Protein AF-A0A5M8PP14-F1 (afdb_monomer_lite)

Sequence (129 aa):
MTEVLPPGDLEASFDKFWDDDGDPYGRAPGDTNAYTTGVIGGRNVVLGFMPGMGKGSAASVAASIRSSFGGIKLALLIGVCAGVPNDSEGEHQVLLGDVVISKGVVQYDFGRQVGFKRKADVGGKSGQA

Secondary structure (DSSP, 8-state):
------HHHHHTT-SEESTBTB--SPPPTT---EEEEEEETTEEEEEEEPSSSSHHHHHHHHHHHHHH-TT-------------S--TTSS----TT-----S----TTTT--S---------------

Organism: NCBI:txid136370

InterPro domains:
  IPR000845 Nucleoside phosphorylase domain [PF01048] (24-118)
  IPR035994 Nucleoside phosphorylase superfamily [G3DSA:3.40.50.1580] (10-127)
  IPR035994 Nucleoside phosphorylase superfamily [SSF53167] (16-116)
  IPR053137 Nucleotide-binding leucine-rich repeat (NLR)-like [PTHR46082] (13-115)

pLDDT: mean 74.5, std 18.13, range [27.53, 92.94]

Foldseek 3Di:
DFPPDDPVPVVVQFPFWPPPVHDPQDFDPPPPWDWTWGDGPNDTDIHTDFPDDDDVSVVSRVVRCVRRPVPDPDDDDDDDDDDDQDDPVRPGGDDPPDDDDDPDDDDPCVDPPDDDDDPDDDDDDDDDD

Radius of gyration: 20.74 Å; chains: 1; bounding box: 41×63×44 Å

Structure (mmCIF, N/CA/C/O backbone):
data_AF-A0A5M8PP14-F1
#
_entry.id   AF-A0A5M8PP14-F1
#
loop_
_atom_site.group_PDB
_atom_site.id
_atom_site.type_symbol
_atom_site.label_atom_id
_atom_site.label_alt_id
_atom_site.label_comp_id
_atom_site.label_asym_id
_atom_site.label_entity_id
_atom_site.label_seq_id
_atom_site.pdbx_PDB_ins_code
_atom_site.Cartn_x
_atom_site.Cartn_y
_atom_site.Cartn_z
_atom_site.occupancy
_atom_site.B_iso_or_equiv
_atom_site.auth_seq_id
_atom_site.auth_comp_id
_atom_site.auth_asym_id
_atom_site.auth_atom_id
_atom_site.pdbx_PDB_model_num
ATOM 1 N N . MET A 1 1 ? 3.425 2.739 20.382 1.00 29.17 1 MET A N 1
ATOM 2 C CA . MET A 1 1 ? 3.974 1.392 20.165 1.00 29.17 1 MET A CA 1
ATOM 3 C C . MET A 1 1 ? 3.274 0.855 18.938 1.00 29.17 1 MET A C 1
ATOM 5 O O . MET A 1 1 ? 2.144 0.410 19.033 1.00 29.17 1 MET A O 1
ATOM 9 N N . THR A 1 2 ? 3.846 1.096 17.765 1.00 27.53 2 THR A N 1
ATOM 10 C CA . THR A 1 2 ? 3.403 0.435 16.541 1.00 27.53 2 THR A CA 1
ATOM 11 C C . THR A 1 2 ? 4.019 -0.945 16.578 1.00 27.53 2 THR A C 1
ATOM 13 O O . THR A 1 2 ? 5.235 -1.078 16.467 1.00 27.53 2 THR A O 1
ATOM 16 N N . GLU A 1 3 ? 3.195 -1.961 16.796 1.00 33.25 3 GLU A N 1
ATOM 17 C CA . GLU A 1 3 ? 3.581 -3.285 16.342 1.00 33.25 3 GLU A CA 1
ATOM 18 C C . GLU A 1 3 ? 3.605 -3.214 14.819 1.00 33.25 3 GLU A C 1
ATOM 20 O O . GLU A 1 3 ? 2.577 -3.110 14.151 1.00 33.25 3 GLU A O 1
ATOM 25 N N . VAL A 1 4 ? 4.815 -3.129 14.274 1.00 43.69 4 VAL A N 1
ATOM 26 C CA . VAL A 1 4 ? 5.051 -3.543 12.900 1.00 43.69 4 VAL A CA 1
ATOM 27 C C . VAL A 1 4 ? 4.733 -5.030 12.919 1.00 43.69 4 VAL A C 1
ATOM 29 O O . VAL A 1 4 ? 5.430 -5.778 13.603 1.00 43.69 4 VAL A O 1
ATOM 32 N N . LEU A 1 5 ? 3.634 -5.424 12.269 1.00 49.09 5 LEU A N 1
ATOM 33 C CA . LEU A 1 5 ? 3.294 -6.833 12.087 1.00 49.09 5 LEU A CA 1
ATOM 34 C C . LEU A 1 5 ? 4.560 -7.571 11.629 1.00 49.09 5 LEU A C 1
ATOM 36 O O . LEU A 1 5 ? 5.284 -7.029 10.780 1.00 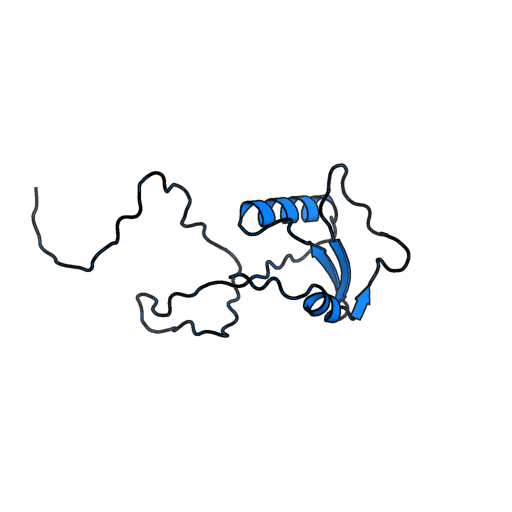49.09 5 LEU A O 1
ATOM 40 N N . PRO A 1 6 ? 4.875 -8.747 12.199 1.00 53.09 6 PRO A N 1
ATOM 41 C CA . PRO A 1 6 ? 6.017 -9.514 11.739 1.00 53.09 6 PRO A CA 1
ATOM 42 C C . PRO A 1 6 ? 5.881 -9.701 10.220 1.00 53.09 6 PRO A C 1
ATOM 44 O O . PRO A 1 6 ? 4.772 -9.952 9.744 1.00 53.09 6 PRO A O 1
ATOM 47 N N . PRO A 1 7 ? 6.969 -9.546 9.443 1.00 52.06 7 PRO A N 1
ATOM 48 C CA . PRO A 1 7 ? 6.900 -9.492 7.980 1.00 52.06 7 PRO A CA 1
ATOM 49 C C . PRO A 1 7 ? 6.133 -10.669 7.346 1.00 52.06 7 PRO A C 1
ATOM 51 O O . PRO A 1 7 ? 5.511 -10.495 6.303 1.00 52.06 7 PRO A O 1
ATOM 54 N N . GLY A 1 8 ? 6.067 -11.817 8.031 1.00 54.97 8 GLY A N 1
ATOM 55 C CA . GLY A 1 8 ? 5.325 -12.997 7.592 1.00 54.97 8 GLY A CA 1
ATOM 56 C C . GLY A 1 8 ? 3.793 -12.890 7.581 1.00 54.97 8 GLY A C 1
ATOM 57 O O . GLY A 1 8 ? 3.172 -13.635 6.832 1.00 54.97 8 GLY A O 1
ATOM 58 N N . ASP A 1 9 ? 3.155 -11.992 8.339 1.00 64.31 9 ASP A N 1
ATOM 59 C CA . ASP A 1 9 ? 1.680 -11.988 8.442 1.00 64.31 9 ASP A CA 1
ATOM 60 C C . ASP A 1 9 ? 1.003 -11.472 7.166 1.00 64.31 9 ASP A C 1
ATOM 62 O O . ASP A 1 9 ? -0.027 -11.991 6.729 1.00 64.31 9 ASP A O 1
ATOM 66 N N . LEU A 1 10 ? 1.590 -10.450 6.538 1.00 65.00 10 LEU A N 1
ATOM 67 C CA . LEU A 1 10 ? 1.067 -9.902 5.289 1.00 65.00 10 LEU A CA 1
ATOM 68 C C . LEU A 1 10 ? 1.531 -10.718 4.079 1.00 65.00 10 LEU A C 1
ATOM 70 O O . LEU A 1 10 ? 0.775 -10.882 3.122 1.00 65.00 10 LEU A O 1
ATOM 74 N N . GLU A 1 11 ? 2.738 -11.278 4.141 1.00 67.94 11 GLU A N 1
ATOM 75 C CA . GLU A 1 11 ? 3.249 -12.189 3.116 1.00 67.94 11 GLU A CA 1
ATOM 76 C C . GLU A 1 11 ? 2.442 -13.494 3.065 1.00 67.94 11 GLU A C 1
ATOM 78 O O . GLU A 1 11 ? 2.135 -13.972 1.978 1.00 67.94 11 GLU A O 1
ATOM 83 N N . ALA A 1 12 ? 1.961 -14.011 4.201 1.00 73.44 12 ALA A N 1
ATOM 84 C CA . ALA A 1 12 ? 1.095 -15.196 4.244 1.00 73.44 12 ALA A CA 1
ATOM 85 C C . ALA A 1 12 ? -0.246 -15.029 3.504 1.00 73.44 12 ALA A C 1
ATOM 87 O O . ALA A 1 12 ? -0.922 -16.018 3.227 1.00 73.44 12 ALA A O 1
ATOM 88 N N . SER A 1 13 ? -0.646 -13.793 3.184 1.00 82.12 13 SER A N 1
ATOM 89 C CA . SER A 1 13 ? -1.862 -13.525 2.407 1.00 82.12 13 SER A CA 1
ATOM 90 C C . SER A 1 13 ? -1.674 -13.716 0.897 1.00 82.12 13 SER A C 1
ATOM 92 O O . SER A 1 13 ? -2.657 -13.669 0.159 1.00 82.12 13 SER A O 1
ATOM 94 N N . PHE A 1 14 ? -0.438 -13.888 0.419 1.00 86.50 14 PHE A N 1
ATOM 95 C CA . PHE A 1 14 ? -0.157 -14.127 -0.993 1.00 86.50 14 PHE A CA 1
ATOM 96 C C . PHE A 1 14 ? -0.441 -15.575 -1.385 1.00 86.50 14 PHE A C 1
ATOM 98 O O . PHE A 1 14 ? 0.057 -16.519 -0.781 1.00 86.50 14 PHE A O 1
ATOM 105 N N . ASP A 1 15 ? -1.198 -15.737 -2.468 1.00 87.38 15 ASP A N 1
ATOM 106 C CA . ASP A 1 15 ? -1.434 -17.031 -3.110 1.00 87.38 15 ASP A CA 1
ATOM 107 C C . ASP A 1 15 ? -0.178 -17.510 -3.856 1.00 87.38 15 ASP A C 1
ATOM 109 O O . ASP A 1 15 ? 0.073 -18.707 -3.990 1.00 87.38 15 ASP A O 1
ATOM 113 N N . LYS A 1 16 ? 0.579 -16.556 -4.412 1.00 87.38 16 LYS A N 1
ATOM 114 C CA . LYS A 1 16 ? 1.793 -16.781 -5.199 1.00 87.38 16 LYS A CA 1
ATOM 115 C C . LYS A 1 16 ? 2.679 -15.541 -5.158 1.00 87.38 16 LYS A C 1
ATOM 117 O O . LYS A 1 16 ? 2.165 -14.432 -5.293 1.00 87.38 16 LYS A O 1
ATOM 122 N N . PHE A 1 17 ? 3.991 -15.731 -5.086 1.00 88.19 17 PHE A N 1
ATOM 123 C CA . PHE A 1 17 ? 4.974 -14.671 -5.292 1.00 88.19 17 PHE A CA 1
ATOM 124 C C . PHE A 1 17 ? 5.498 -14.692 -6.729 1.00 88.19 17 PHE A C 1
ATOM 126 O O . PHE A 1 17 ? 5.586 -15.745 -7.365 1.00 88.19 17 PHE A O 1
ATOM 133 N N . TRP A 1 18 ? 5.799 -13.514 -7.269 1.00 84.00 18 TRP A N 1
ATOM 134 C CA . TRP A 1 18 ? 6.475 -13.387 -8.561 1.00 84.00 18 TRP A CA 1
ATOM 135 C C . TRP A 1 18 ? 7.990 -13.250 -8.411 1.00 84.00 18 TRP A C 1
ATOM 137 O O . TRP A 1 18 ? 8.698 -13.462 -9.388 1.00 84.00 18 TRP A O 1
ATOM 147 N N . ASP A 1 19 ? 8.471 -12.955 -7.201 1.00 70.00 19 ASP A N 1
ATOM 148 C CA . ASP A 1 19 ? 9.882 -12.667 -6.924 1.00 70.00 19 ASP A CA 1
ATOM 149 C C . ASP A 1 19 ? 10.756 -13.933 -6.745 1.00 70.00 19 ASP A C 1
ATOM 151 O O . ASP A 1 19 ? 11.976 -13.824 -6.610 1.00 70.00 19 ASP A O 1
ATOM 155 N N . ASP A 1 20 ? 10.164 -15.137 -6.775 1.00 64.38 20 ASP A N 1
ATOM 156 C CA . ASP A 1 20 ? 10.863 -16.416 -6.539 1.00 64.38 20 ASP A CA 1
ATOM 157 C C . ASP A 1 20 ? 11.915 -16.757 -7.620 1.00 64.38 20 ASP A C 1
ATOM 159 O O . ASP A 1 20 ? 12.877 -17.472 -7.343 1.00 64.38 20 ASP A O 1
ATOM 163 N N . ASP A 1 21 ? 11.777 -16.206 -8.832 1.00 58.19 21 ASP A N 1
ATOM 164 C CA . ASP A 1 21 ? 12.683 -16.424 -9.975 1.00 58.19 21 ASP A CA 1
ATOM 165 C C . ASP A 1 21 ? 13.529 -15.168 -10.323 1.00 58.19 21 ASP A C 1
ATOM 167 O O . ASP A 1 21 ? 14.145 -15.089 -11.392 1.00 58.19 21 ASP A O 1
ATOM 171 N N . GLY A 1 22 ? 13.574 -14.176 -9.420 1.00 57.59 22 GLY A N 1
ATOM 172 C CA . GLY A 1 22 ? 14.140 -12.831 -9.625 1.00 57.59 22 GLY A CA 1
ATOM 173 C C . GLY A 1 22 ? 13.057 -11.745 -9.617 1.00 57.59 22 GLY A C 1
ATOM 174 O O . GLY A 1 22 ? 11.886 -12.081 -9.663 1.00 57.59 22 GLY A O 1
ATOM 175 N N . ASP A 1 23 ? 13.424 -10.455 -9.563 1.00 63.12 23 ASP A N 1
ATOM 176 C CA . ASP A 1 23 ? 12.464 -9.330 -9.642 1.00 63.12 23 ASP A CA 1
ATOM 177 C C . ASP A 1 23 ? 12.048 -9.129 -11.117 1.00 63.12 23 ASP A C 1
ATOM 179 O O . ASP A 1 23 ? 12.798 -8.510 -11.885 1.00 63.12 23 ASP A O 1
ATOM 183 N N . PRO A 1 24 ? 10.903 -9.678 -11.574 1.00 62.34 24 PRO A N 1
ATOM 184 C CA . PRO A 1 24 ? 10.518 -9.615 -12.982 1.00 62.34 24 PRO A CA 1
ATOM 185 C C . PRO A 1 24 ? 9.929 -8.245 -13.340 1.00 62.34 24 PRO A C 1
ATOM 187 O O . PRO A 1 24 ? 9.756 -7.923 -14.519 1.00 62.34 24 PRO A O 1
ATOM 190 N N . TYR A 1 25 ? 9.613 -7.429 -12.333 1.00 66.88 25 TYR A N 1
ATOM 191 C CA . TYR A 1 25 ? 8.969 -6.140 -12.475 1.00 66.88 25 TYR A CA 1
ATOM 192 C C . TYR A 1 25 ? 9.988 -5.046 -12.169 1.00 66.88 25 TYR A C 1
ATOM 194 O O . TYR A 1 25 ? 10.100 -4.535 -11.059 1.00 66.88 25 TYR A O 1
ATOM 202 N N . GLY A 1 26 ? 10.740 -4.672 -13.206 1.00 68.94 26 GLY A N 1
ATOM 203 C CA . GLY A 1 26 ? 11.744 -3.616 -13.117 1.00 68.94 26 GLY A CA 1
ATOM 204 C C . GLY A 1 26 ? 11.196 -2.328 -12.492 1.00 68.94 26 GLY A C 1
ATOM 205 O O . GLY A 1 26 ? 10.089 -1.883 -12.796 1.00 68.94 26 GLY A O 1
ATOM 206 N N . ARG A 1 27 ? 11.998 -1.720 -11.618 1.00 84.25 27 ARG A N 1
ATOM 207 C CA . ARG A 1 27 ? 11.658 -0.483 -10.906 1.00 84.25 27 ARG A CA 1
ATOM 208 C C . ARG A 1 27 ? 12.101 0.735 -11.709 1.00 84.25 27 ARG A C 1
ATOM 210 O O . ARG A 1 27 ? 13.054 0.669 -12.489 1.00 84.25 27 ARG A O 1
ATOM 217 N N . ALA A 1 28 ? 11.429 1.863 -11.505 1.00 86.25 28 ALA A N 1
ATOM 218 C CA . ALA A 1 28 ? 11.853 3.119 -12.104 1.00 86.25 28 ALA A CA 1
ATOM 219 C C . ALA A 1 28 ? 13.277 3.492 -11.631 1.00 86.25 28 ALA A C 1
ATOM 221 O O . ALA A 1 28 ? 13.633 3.220 -10.479 1.00 86.25 28 ALA A O 1
ATOM 222 N N . PRO A 1 29 ? 14.102 4.136 -12.478 1.00 85.69 29 PRO A N 1
ATOM 223 C CA . PRO A 1 29 ? 15.431 4.580 -12.074 1.00 85.69 29 PRO A CA 1
ATOM 224 C C . PRO A 1 29 ? 15.381 5.451 -10.812 1.00 85.69 29 PRO A C 1
ATOM 226 O O . PRO A 1 29 ? 14.662 6.447 -10.767 1.00 85.69 29 PRO A O 1
ATOM 229 N N . GLY A 1 30 ? 16.161 5.078 -9.795 1.00 84.88 30 GLY A N 1
ATOM 230 C CA . GLY A 1 30 ? 16.216 5.790 -8.514 1.00 84.88 30 GLY A CA 1
ATOM 231 C C . GLY A 1 30 ? 15.164 5.364 -7.484 1.00 84.88 30 GLY A C 1
ATOM 232 O O . GLY A 1 30 ? 15.166 5.904 -6.380 1.00 84.88 30 GLY A O 1
ATOM 233 N N . ASP A 1 31 ? 14.298 4.395 -7.792 1.00 89.12 31 ASP A N 1
ATOM 234 C CA . ASP A 1 31 ? 13.411 3.794 -6.797 1.00 89.12 31 ASP A CA 1
ATOM 235 C C . ASP A 1 31 ? 14.184 2.816 -5.898 1.00 89.12 31 ASP A C 1
ATOM 237 O O . ASP A 1 31 ? 14.586 1.731 -6.320 1.00 89.12 31 ASP A O 1
ATOM 241 N N . THR A 1 32 ? 14.400 3.216 -4.646 1.00 87.62 32 THR A N 1
ATOM 242 C CA . THR A 1 32 ? 15.134 2.436 -3.639 1.00 87.62 32 THR A CA 1
ATOM 243 C C . THR A 1 32 ? 14.220 1.710 -2.654 1.00 87.62 32 THR A C 1
ATOM 245 O O . THR A 1 32 ? 14.704 1.195 -1.646 1.00 87.62 32 THR A O 1
ATOM 248 N N . ASN A 1 33 ? 12.904 1.711 -2.873 1.00 89.06 33 ASN A N 1
ATOM 249 C CA . ASN A 1 33 ? 11.981 1.040 -1.961 1.00 89.06 33 ASN A CA 1
ATOM 250 C C . ASN A 1 33 ? 12.050 -0.477 -2.135 1.00 89.06 33 ASN A C 1
ATOM 252 O O . ASN A 1 33 ? 12.379 -0.984 -3.211 1.00 89.06 33 ASN A O 1
ATOM 256 N N . ALA A 1 34 ? 11.714 -1.197 -1.068 1.00 86.69 34 ALA A N 1
ATOM 257 C CA . ALA A 1 34 ? 11.516 -2.635 -1.119 1.00 86.69 34 ALA A CA 1
ATOM 258 C C . ALA A 1 34 ? 10.057 -2.939 -1.474 1.00 86.69 34 ALA A C 1
ATOM 260 O O . ALA A 1 34 ? 9.138 -2.297 -0.953 1.00 86.69 34 ALA A O 1
ATOM 261 N N . TYR A 1 35 ? 9.867 -3.938 -2.331 1.00 87.81 35 TYR A N 1
ATOM 262 C CA . TYR A 1 35 ? 8.559 -4.437 -2.725 1.00 87.81 35 TYR A CA 1
ATOM 263 C C . TYR A 1 35 ? 8.541 -5.957 -2.658 1.00 87.81 35 TYR A C 1
ATOM 265 O O . TYR A 1 35 ? 9.575 -6.578 -2.893 1.00 87.81 35 TYR A O 1
ATOM 273 N N . THR A 1 36 ? 7.357 -6.501 -2.403 1.00 87.62 36 THR A N 1
ATOM 274 C CA . THR A 1 36 ? 7.017 -7.898 -2.679 1.00 87.62 36 THR A CA 1
ATOM 275 C C . THR A 1 36 ? 5.934 -7.901 -3.746 1.00 87.62 36 THR A C 1
ATOM 277 O O . THR A 1 36 ? 4.919 -7.205 -3.609 1.00 87.62 36 THR A O 1
ATOM 280 N N . THR A 1 37 ? 6.133 -8.654 -4.823 1.00 89.31 37 THR A N 1
ATOM 281 C CA . THR A 1 37 ? 5.141 -8.780 -5.896 1.00 89.31 37 THR A CA 1
ATOM 282 C C . THR A 1 37 ? 4.549 -10.183 -5.943 1.00 89.31 37 THR A C 1
ATOM 284 O O . THR A 1 37 ? 5.222 -11.184 -5.705 1.00 89.31 37 THR A O 1
ATOM 287 N N . GLY A 1 38 ? 3.250 -10.274 -6.231 1.00 90.31 38 GLY A N 1
ATOM 288 C CA . GLY A 1 38 ? 2.569 -11.564 -6.231 1.00 90.31 38 GLY A CA 1
ATOM 289 C C . GLY A 1 38 ? 1.099 -11.506 -6.624 1.00 90.31 38 GLY A C 1
ATOM 290 O O . GLY A 1 38 ? 0.641 -10.577 -7.297 1.00 90.31 38 GLY A O 1
ATOM 291 N N . VAL A 1 39 ? 0.360 -12.527 -6.206 1.00 91.00 39 VAL A N 1
ATOM 292 C CA . VAL A 1 39 ? -1.078 -12.694 -6.420 1.00 91.00 39 VAL A CA 1
ATOM 293 C C . VAL A 1 39 ? -1.780 -12.812 -5.076 1.00 91.00 39 VAL A C 1
ATOM 295 O O . VAL A 1 39 ? -1.353 -13.590 -4.232 1.00 91.00 39 VAL A O 1
ATOM 298 N N . ILE A 1 40 ? -2.873 -12.067 -4.905 1.00 90.94 40 ILE A N 1
ATOM 299 C CA . ILE A 1 40 ? -3.812 -12.222 -3.786 1.00 90.94 40 ILE A CA 1
ATOM 300 C C . ILE A 1 40 ? -5.228 -12.274 -4.356 1.00 90.94 40 ILE A C 1
ATOM 302 O O . ILE A 1 40 ? -5.642 -11.370 -5.093 1.00 90.94 40 ILE A O 1
ATOM 306 N N . GLY A 1 41 ? -5.985 -13.321 -4.034 1.00 89.50 41 GLY A N 1
ATOM 307 C CA . GLY A 1 41 ? -7.351 -13.518 -4.515 1.00 89.50 41 GLY A CA 1
ATOM 308 C C . GLY A 1 41 ? -7.452 -13.489 -6.043 1.00 89.50 41 GLY A C 1
ATOM 309 O O . GLY A 1 41 ? -8.398 -12.916 -6.591 1.00 89.50 41 GLY A O 1
ATOM 310 N N . GLY A 1 42 ? -6.443 -14.021 -6.741 1.00 90.56 42 GLY A N 1
ATOM 311 C CA . GLY A 1 42 ? -6.381 -14.031 -8.209 1.00 90.56 42 GLY A CA 1
ATOM 312 C C . GLY A 1 42 ? -6.095 -12.673 -8.869 1.00 90.56 42 GLY A C 1
ATOM 313 O O . GLY A 1 42 ? -6.298 -12.525 -10.075 1.00 90.56 42 GLY A O 1
ATOM 314 N N . ARG A 1 43 ? -5.648 -11.663 -8.113 1.00 91.00 43 ARG A N 1
ATOM 315 C CA . ARG A 1 43 ? -5.264 -10.340 -8.636 1.00 91.00 43 ARG A CA 1
ATOM 316 C C . ARG A 1 43 ? -3.781 -10.092 -8.411 1.00 91.00 43 ARG A C 1
ATOM 318 O O . ARG A 1 43 ? -3.270 -10.409 -7.345 1.00 91.00 43 ARG A O 1
ATOM 325 N N . ASN A 1 44 ? -3.116 -9.475 -9.386 1.00 91.38 44 ASN A N 1
ATOM 326 C CA . ASN A 1 44 ? -1.723 -9.058 -9.232 1.00 91.38 44 ASN A CA 1
ATOM 327 C C . ASN A 1 44 ? -1.630 -7.921 -8.211 1.00 91.38 44 ASN A C 1
ATOM 329 O O . ASN A 1 44 ? -2.329 -6.911 -8.341 1.00 91.38 44 ASN A O 1
ATOM 333 N N . VAL A 1 45 ? -0.763 -8.091 -7.218 1.00 91.25 45 VAL A N 1
ATOM 334 C CA . VAL A 1 45 ? -0.549 -7.153 -6.117 1.00 91.25 45 VAL A CA 1
ATOM 335 C C . VAL A 1 45 ? 0.932 -6.811 -6.020 1.00 91.25 45 VAL A C 1
ATOM 337 O O . VAL A 1 45 ? 1.798 -7.672 -6.164 1.00 91.25 45 VAL A O 1
ATOM 340 N N . VAL A 1 46 ? 1.195 -5.534 -5.754 1.00 91.62 46 VAL A N 1
ATOM 341 C CA . VAL A 1 46 ? 2.502 -5.021 -5.349 1.00 91.62 46 VAL A CA 1
ATOM 342 C C . VAL A 1 46 ? 2.358 -4.522 -3.921 1.00 91.62 46 VAL A C 1
ATOM 344 O O . VAL A 1 46 ? 1.563 -3.617 -3.656 1.00 91.62 46 VAL A O 1
ATOM 347 N N . LEU A 1 47 ? 3.115 -5.114 -3.009 1.00 90.31 47 LEU A N 1
ATOM 348 C CA . LEU A 1 47 ? 3.215 -4.683 -1.626 1.00 90.31 47 LEU A CA 1
ATOM 349 C C . LEU A 1 47 ? 4.477 -3.840 -1.460 1.00 90.31 47 LEU A C 1
ATOM 351 O O . LEU A 1 47 ? 5.571 -4.325 -1.715 1.00 90.31 47 LEU A O 1
ATOM 355 N N . GLY A 1 48 ? 4.332 -2.583 -1.036 1.00 89.88 48 GLY A N 1
ATOM 356 C CA . GLY A 1 48 ? 5.464 -1.703 -0.744 1.00 89.88 48 GLY A CA 1
ATOM 357 C C . GLY A 1 48 ? 5.770 -1.609 0.739 1.00 89.88 48 GLY A C 1
ATOM 358 O O . GLY A 1 48 ? 4.877 -1.350 1.548 1.00 89.88 48 GLY A O 1
ATOM 359 N N . PHE A 1 49 ? 7.048 -1.751 1.082 1.00 87.56 49 PHE A N 1
ATOM 360 C CA . PHE A 1 49 ? 7.533 -1.567 2.442 1.00 87.56 49 PHE A CA 1
ATOM 361 C C . PHE A 1 49 ? 7.998 -0.133 2.643 1.00 87.56 49 PHE A C 1
ATOM 363 O O . PHE A 1 49 ? 8.790 0.410 1.871 1.00 87.56 49 PHE A O 1
ATOM 370 N N . MET A 1 50 ? 7.507 0.487 3.710 1.00 85.62 50 MET A N 1
ATOM 371 C CA . MET A 1 50 ? 7.887 1.848 4.054 1.00 85.62 50 MET A CA 1
ATOM 372 C C . MET A 1 50 ? 9.132 1.853 4.949 1.00 85.62 50 MET A C 1
ATOM 374 O O . MET A 1 50 ? 9.155 1.125 5.940 1.00 85.62 50 MET A O 1
ATOM 378 N N . PRO A 1 51 ? 10.130 2.721 4.686 1.00 81.69 51 PRO A N 1
ATOM 379 C CA . PRO A 1 51 ? 11.355 2.814 5.495 1.00 81.69 51 PRO A CA 1
ATOM 380 C C . PRO A 1 51 ? 11.113 3.358 6.913 1.00 81.69 51 PRO A C 1
ATOM 382 O O . PRO A 1 51 ? 12.008 3.362 7.754 1.00 81.69 51 PRO A O 1
ATOM 385 N N . GLY A 1 52 ? 9.906 3.851 7.185 1.00 84.94 52 GLY A N 1
ATOM 386 C CA . GLY A 1 52 ? 9.496 4.362 8.482 1.00 84.94 52 GLY A CA 1
ATOM 387 C C . GLY A 1 52 ? 8.023 4.754 8.491 1.00 84.94 52 GLY A C 1
ATOM 388 O O . GLY A 1 52 ? 7.344 4.736 7.462 1.00 84.94 52 GLY A O 1
ATOM 389 N N . MET A 1 53 ? 7.527 5.130 9.666 1.00 83.62 53 MET A N 1
ATOM 390 C CA . MET A 1 53 ? 6.142 5.562 9.842 1.00 83.62 53 MET A CA 1
ATOM 391 C C . MET A 1 53 ? 5.880 6.973 9.310 1.00 83.62 53 MET A C 1
ATOM 393 O O . MET A 1 53 ? 6.758 7.835 9.289 1.00 83.62 53 MET A O 1
ATOM 397 N N . GLY A 1 54 ? 4.610 7.237 9.004 1.00 84.50 54 GLY A N 1
ATOM 398 C CA . GLY A 1 54 ? 4.091 8.583 8.796 1.00 84.50 54 GLY A CA 1
ATOM 399 C C . GLY A 1 54 ? 3.828 8.948 7.337 1.00 84.50 54 GLY A C 1
ATOM 400 O O . GLY A 1 54 ? 4.196 8.247 6.397 1.00 84.50 54 GLY A O 1
ATOM 401 N N . LYS A 1 55 ? 3.166 10.096 7.170 1.00 85.12 55 LYS A N 1
ATOM 40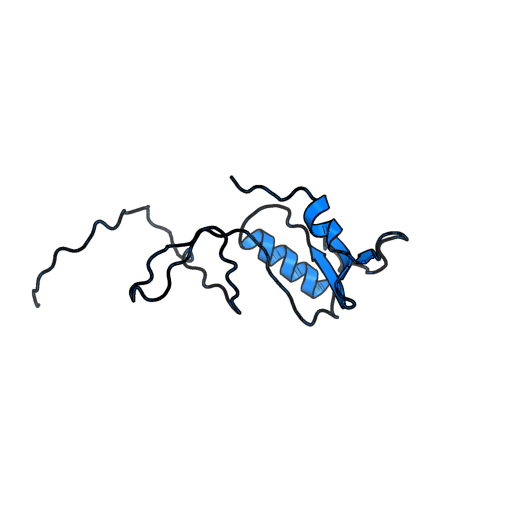2 C CA . LYS A 1 55 ? 2.595 10.565 5.897 1.00 85.12 55 LYS A CA 1
ATOM 403 C C . LYS A 1 55 ? 3.640 10.747 4.793 1.00 85.12 55 LYS A C 1
ATOM 405 O O . LYS A 1 55 ? 3.379 10.382 3.656 1.00 85.12 55 LYS A O 1
ATOM 410 N N . GLY A 1 56 ? 4.816 11.286 5.127 1.00 89.12 56 GLY A N 1
ATOM 411 C CA . GLY A 1 56 ? 5.887 11.530 4.152 1.00 89.12 56 GLY A CA 1
ATOM 412 C C . GLY A 1 56 ? 6.481 10.239 3.588 1.00 89.12 56 GLY A C 1
ATOM 413 O O . GLY A 1 56 ? 6.622 10.110 2.378 1.00 89.12 56 GLY A O 1
ATOM 414 N N . SER A 1 57 ? 6.749 9.264 4.460 1.00 89.38 57 SER A N 1
ATOM 415 C CA . SER A 1 57 ? 7.235 7.933 4.075 1.00 89.38 57 SER A CA 1
ATOM 416 C C . SER A 1 57 ? 6.227 7.220 3.163 1.00 89.38 57 SER A C 1
ATOM 418 O O . SER A 1 57 ? 6.575 6.797 2.062 1.00 89.38 57 SER A O 1
ATOM 420 N N . ALA A 1 58 ? 4.946 7.218 3.554 1.00 89.44 58 ALA A N 1
ATOM 421 C CA . ALA A 1 58 ? 3.864 6.653 2.749 1.00 89.44 58 ALA A CA 1
ATOM 422 C C . ALA A 1 58 ? 3.711 7.339 1.386 1.00 89.44 58 ALA A C 1
ATOM 424 O O . ALA A 1 58 ? 3.581 6.666 0.366 1.00 89.44 58 ALA A O 1
ATOM 425 N N . ALA A 1 59 ? 3.763 8.673 1.350 1.00 90.62 59 ALA A N 1
ATOM 426 C CA . ALA A 1 59 ? 3.669 9.435 0.109 1.00 90.62 59 ALA A CA 1
ATOM 427 C C . ALA A 1 59 ? 4.856 9.162 -0.826 1.00 90.62 59 ALA A C 1
ATOM 429 O O . ALA A 1 59 ? 4.656 9.025 -2.031 1.00 90.62 59 ALA A O 1
ATOM 430 N N . SER A 1 60 ? 6.069 9.050 -0.276 1.00 92.19 60 SER A N 1
ATOM 431 C CA . SER A 1 60 ? 7.280 8.725 -1.036 1.00 92.19 60 SER A CA 1
ATOM 432 C C . SER A 1 60 ? 7.166 7.351 -1.694 1.00 92.19 60 SER A C 1
ATOM 434 O O . SER A 1 60 ? 7.337 7.233 -2.904 1.00 92.19 60 SER A O 1
ATOM 436 N N . VAL A 1 61 ? 6.800 6.324 -0.922 1.00 92.31 61 VAL A N 1
ATOM 437 C CA . VAL A 1 61 ? 6.615 4.959 -1.441 1.00 92.31 61 VAL A CA 1
ATOM 438 C C . VAL A 1 61 ? 5.486 4.914 -2.466 1.00 92.31 61 VAL A C 1
ATOM 440 O O . VAL A 1 61 ? 5.657 4.347 -3.537 1.00 92.31 61 VAL A O 1
ATOM 443 N N . ALA A 1 62 ? 4.351 5.566 -2.204 1.00 91.50 62 ALA A N 1
ATOM 444 C CA . ALA A 1 62 ? 3.241 5.619 -3.155 1.00 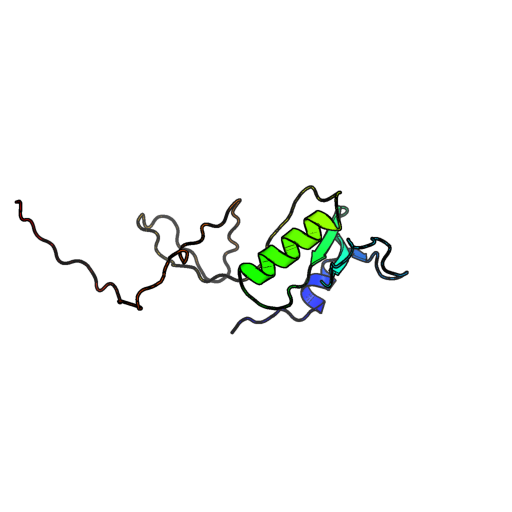91.50 62 ALA A CA 1
ATOM 445 C C . ALA A 1 62 ? 3.623 6.315 -4.475 1.00 91.50 62 ALA A C 1
ATOM 447 O O . ALA A 1 62 ? 3.193 5.889 -5.550 1.00 91.50 62 ALA A O 1
ATOM 448 N N . ALA A 1 63 ? 4.437 7.375 -4.416 1.00 92.44 63 ALA A N 1
ATOM 449 C CA . ALA A 1 63 ? 4.943 8.055 -5.604 1.00 92.44 63 ALA A CA 1
ATOM 450 C C . ALA A 1 63 ? 5.870 7.146 -6.423 1.00 92.44 63 ALA A C 1
ATOM 452 O O . ALA A 1 63 ? 5.719 7.074 -7.644 1.00 92.44 63 ALA A O 1
ATOM 453 N N . SER A 1 64 ? 6.763 6.418 -5.752 1.00 92.94 64 SER A N 1
ATOM 454 C CA . SER A 1 64 ? 7.623 5.417 -6.379 1.00 92.94 64 SER A CA 1
ATOM 455 C C . SER A 1 64 ? 6.823 4.271 -6.992 1.00 92.94 64 SER A C 1
ATOM 457 O O . SER A 1 64 ? 7.022 3.964 -8.161 1.00 92.94 64 SER A O 1
ATOM 459 N N . ILE A 1 65 ? 5.832 3.726 -6.278 1.00 92.31 65 ILE A N 1
ATOM 460 C CA . ILE A 1 65 ? 4.924 2.692 -6.793 1.00 92.31 65 ILE A CA 1
ATOM 461 C C . ILE A 1 65 ? 4.249 3.156 -8.085 1.00 92.31 65 ILE A C 1
ATOM 463 O O . ILE A 1 65 ? 4.232 2.433 -9.078 1.00 92.31 65 ILE A O 1
ATOM 467 N N . ARG A 1 66 ? 3.727 4.387 -8.100 1.00 91.25 66 ARG A N 1
ATOM 468 C CA . ARG A 1 66 ? 3.089 4.967 -9.290 1.00 91.25 66 ARG A CA 1
ATOM 469 C C . ARG A 1 66 ? 4.061 5.103 -10.465 1.00 91.25 66 ARG A C 1
ATOM 471 O O . ARG A 1 66 ? 3.633 5.000 -11.609 1.00 91.25 66 ARG A O 1
ATOM 478 N N . SER A 1 67 ? 5.338 5.366 -10.190 1.00 91.69 67 SER A N 1
ATOM 479 C CA . SER A 1 67 ? 6.378 5.491 -11.215 1.00 91.69 67 SER A CA 1
ATOM 480 C C . SER A 1 67 ? 6.862 4.134 -11.733 1.00 91.69 67 SER A C 1
ATOM 482 O O . SER A 1 67 ? 7.104 3.995 -12.927 1.00 91.69 67 SER A O 1
ATOM 484 N N . SER A 1 68 ? 7.019 3.151 -10.846 1.00 90.94 68 SER A N 1
ATOM 485 C CA . SER A 1 68 ? 7.577 1.828 -11.149 1.00 90.94 68 SER A CA 1
ATOM 486 C C . SER A 1 68 ? 6.533 0.875 -11.742 1.00 90.94 68 SER A C 1
ATOM 488 O O . SER A 1 68 ? 6.850 0.082 -12.621 1.00 90.94 68 SER A O 1
ATOM 490 N N . PHE A 1 69 ? 5.265 0.982 -11.332 1.00 91.06 69 PHE A N 1
ATOM 491 C CA . PHE A 1 69 ? 4.213 0.023 -11.682 1.00 91.06 69 PHE A CA 1
ATOM 492 C C . PHE A 1 69 ? 3.020 0.709 -12.367 1.00 91.06 69 PHE A C 1
ATOM 494 O O . PHE A 1 69 ? 1.956 0.920 -11.780 1.00 91.06 69 PHE A O 1
ATOM 501 N N . GLY A 1 70 ? 3.165 1.016 -13.660 1.00 87.75 70 GLY A N 1
ATOM 502 C CA . GLY A 1 70 ? 2.145 1.731 -14.446 1.00 87.75 70 GLY A CA 1
ATOM 503 C C . GLY A 1 70 ? 0.804 0.998 -14.641 1.00 87.75 70 GLY A C 1
ATOM 504 O O . GLY A 1 70 ? -0.159 1.600 -15.107 1.00 87.75 70 GLY A O 1
ATOM 505 N N . GLY A 1 71 ? 0.715 -0.290 -14.289 1.00 88.69 71 GLY A N 1
ATOM 506 C CA . GLY A 1 71 ? -0.503 -1.105 -14.407 1.00 88.69 71 GLY A CA 1
ATOM 507 C C . GLY A 1 71 ? -1.447 -1.052 -13.199 1.00 88.69 71 GLY A C 1
ATOM 508 O O . GLY A 1 71 ? -2.473 -1.738 -13.201 1.00 88.69 71 GLY A O 1
ATOM 509 N N . ILE A 1 72 ? -1.116 -0.283 -12.157 1.00 91.00 72 ILE A N 1
ATOM 510 C CA . ILE A 1 72 ? -1.906 -0.225 -10.921 1.00 91.00 72 ILE A CA 1
ATOM 511 C C . ILE A 1 72 ? -3.234 0.501 -11.155 1.00 91.00 72 ILE A C 1
ATOM 513 O O . ILE A 1 72 ? -3.276 1.651 -11.585 1.00 91.00 72 ILE A O 1
ATOM 517 N N . LYS A 1 73 ? -4.336 -0.179 -10.818 1.00 91.69 73 LYS A N 1
ATOM 518 C CA . LYS A 1 73 ? -5.711 0.349 -10.924 1.00 91.69 73 LYS A CA 1
ATOM 519 C C . LYS A 1 73 ? -6.320 0.742 -9.579 1.00 91.69 73 LYS A C 1
ATOM 521 O O . LYS A 1 73 ? -7.302 1.476 -9.541 1.00 91.69 73 LYS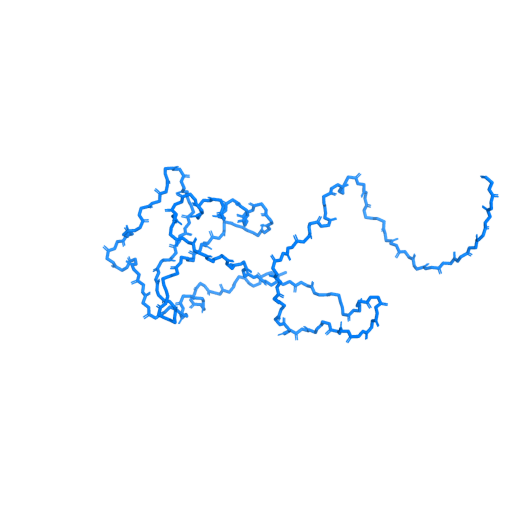 A O 1
ATOM 526 N N . LEU A 1 74 ? -5.764 0.221 -8.489 1.00 90.50 74 LEU A N 1
ATOM 527 C CA . LEU A 1 74 ? -6.234 0.425 -7.125 1.00 90.50 74 LEU A CA 1
ATOM 528 C C . LEU A 1 74 ? -5.027 0.444 -6.189 1.00 90.50 74 LEU A C 1
ATOM 530 O O . LEU A 1 74 ? -4.193 -0.453 -6.256 1.00 90.50 74 LEU A O 1
ATOM 534 N N . ALA A 1 75 ? -4.966 1.441 -5.310 1.00 89.75 75 ALA A N 1
ATOM 535 C CA . ALA A 1 75 ? -3.984 1.525 -4.238 1.00 89.75 75 ALA A CA 1
ATOM 536 C C . ALA A 1 75 ? -4.715 1.533 -2.893 1.00 89.75 75 ALA A C 1
ATOM 538 O O . ALA A 1 75 ? -5.676 2.282 -2.714 1.00 89.75 75 ALA A O 1
ATOM 539 N N . LEU A 1 76 ? -4.259 0.696 -1.963 1.00 89.94 76 LEU A N 1
ATOM 540 C CA . LEU A 1 76 ? -4.792 0.602 -0.608 1.00 89.94 76 LEU A CA 1
ATOM 541 C C . LEU A 1 76 ? -3.686 0.993 0.369 1.00 89.94 76 LEU A C 1
ATOM 543 O O . LEU A 1 76 ? -2.605 0.411 0.345 1.00 89.94 76 LEU A O 1
ATOM 547 N N . LEU A 1 77 ? -3.956 1.980 1.221 1.00 88.19 77 LEU A N 1
ATOM 548 C CA . LEU A 1 77 ? -3.076 2.327 2.332 1.00 88.19 77 LEU A CA 1
ATOM 549 C C . LEU A 1 77 ? -3.581 1.606 3.580 1.00 88.19 77 LEU A C 1
ATOM 551 O O . LEU A 1 77 ? -4.686 1.881 4.042 1.00 88.19 77 LEU A O 1
ATOM 555 N N . ILE A 1 78 ? -2.772 0.693 4.109 1.00 86.06 78 ILE A N 1
ATOM 556 C CA . ILE A 1 78 ? -3.108 -0.111 5.286 1.00 86.06 78 ILE A CA 1
ATOM 557 C C . ILE A 1 78 ? -2.258 0.372 6.458 1.00 86.06 78 ILE A C 1
ATOM 559 O O . ILE A 1 78 ? -1.054 0.586 6.324 1.00 86.06 78 ILE A O 1
ATOM 563 N N . GLY A 1 79 ? -2.884 0.552 7.614 1.00 83.00 79 GLY A N 1
ATOM 564 C CA . GLY A 1 79 ? -2.188 0.930 8.832 1.00 83.00 79 GLY A CA 1
ATOM 565 C C . GLY A 1 79 ? -3.117 0.942 10.033 1.00 83.00 79 GLY A C 1
ATOM 566 O O . GLY A 1 79 ? -4.339 0.974 9.899 1.00 83.00 79 GLY A O 1
ATOM 567 N N . VAL A 1 80 ? -2.518 0.942 11.217 1.00 85.06 80 VAL A N 1
ATOM 568 C CA . VAL A 1 80 ? -3.243 1.110 12.476 1.00 85.06 80 VAL A CA 1
ATOM 569 C C . VAL A 1 80 ? -3.484 2.591 12.746 1.00 85.06 80 VAL A C 1
ATOM 571 O O . VAL A 1 80 ? -2.618 3.433 12.501 1.00 85.06 80 VAL A O 1
ATOM 574 N N . CYS A 1 81 ? -4.669 2.918 13.252 1.00 81.50 81 CYS A N 1
ATOM 575 C CA . CYS A 1 81 ? -5.070 4.282 13.578 1.00 81.50 81 CYS A CA 1
ATOM 576 C C . CYS A 1 81 ? -5.691 4.326 14.975 1.00 81.50 81 CYS A C 1
ATOM 578 O O . CYS A 1 81 ? -6.285 3.353 15.433 1.00 81.50 81 CYS A O 1
ATOM 580 N N . ALA A 1 82 ? -5.559 5.469 15.647 1.00 81.81 82 ALA A N 1
ATOM 581 C CA . ALA A 1 82 ? -6.299 5.748 16.871 1.00 81.81 82 ALA A CA 1
ATOM 582 C C . ALA A 1 82 ? -7.620 6.445 16.515 1.00 81.81 82 ALA A C 1
ATOM 584 O O . ALA A 1 82 ? -7.618 7.394 15.729 1.00 81.81 82 ALA A O 1
ATOM 585 N N . GLY A 1 83 ? -8.727 5.978 17.091 1.00 79.69 83 GLY A N 1
ATOM 586 C CA . GLY A 1 83 ? -10.055 6.573 16.931 1.00 79.69 83 GLY A CA 1
ATOM 587 C C . GLY A 1 83 ? -10.432 7.485 18.098 1.00 79.69 83 GLY A C 1
ATOM 588 O O . GLY A 1 83 ? -9.937 7.321 19.214 1.00 79.69 83 GLY A O 1
ATOM 589 N N . VAL A 1 84 ? -11.327 8.440 17.842 1.00 82.81 84 VAL A N 1
ATOM 590 C CA . VAL A 1 84 ? -12.027 9.203 18.883 1.00 82.81 84 VAL A CA 1
ATOM 591 C C . VAL A 1 84 ? -13.450 8.638 18.956 1.00 82.81 84 VAL A C 1
ATOM 593 O O . VAL A 1 84 ? -14.171 8.778 17.973 1.00 82.81 84 VAL A O 1
ATOM 596 N N . PRO A 1 85 ? -13.861 7.992 20.064 1.00 72.31 85 PRO A N 1
ATOM 597 C CA . PRO A 1 85 ? -15.124 7.246 20.132 1.00 72.31 85 PRO A CA 1
ATOM 598 C C . PRO A 1 85 ? -16.400 8.087 20.023 1.00 72.31 85 PRO A C 1
ATOM 600 O O . PRO A 1 85 ? -17.469 7.518 19.875 1.00 72.31 85 PRO A O 1
ATOM 603 N N . ASN A 1 86 ? -16.305 9.415 20.119 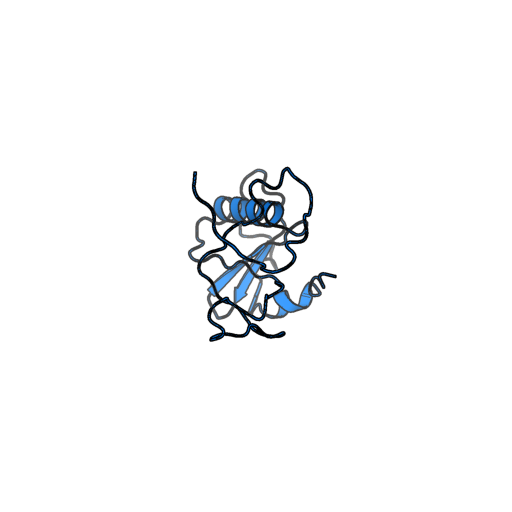1.00 70.19 86 ASN A N 1
ATOM 604 C CA . ASN A 1 86 ? -17.457 10.310 20.114 1.00 70.19 86 ASN A CA 1
ATOM 605 C C . ASN A 1 86 ? -17.292 11.323 18.981 1.00 70.19 86 ASN A C 1
ATOM 607 O O . ASN A 1 86 ? -16.539 12.294 19.123 1.00 70.19 86 ASN A O 1
ATOM 611 N N . ASP A 1 87 ? -17.978 11.101 17.862 1.00 62.75 87 ASP A N 1
ATOM 612 C CA . ASP A 1 87 ? -18.278 12.191 16.942 1.00 62.75 87 ASP A CA 1
ATOM 613 C C . ASP A 1 87 ? -19.346 13.108 17.568 1.00 62.75 87 ASP A C 1
ATOM 615 O O . ASP A 1 87 ? -20.029 12.749 18.528 1.00 62.75 87 ASP A O 1
ATOM 619 N N . SER A 1 88 ? -19.434 14.354 17.101 1.00 59.88 88 SER A N 1
ATOM 620 C CA . SER A 1 88 ? -20.297 15.389 17.693 1.00 59.88 88 SER A CA 1
ATOM 621 C C . SER A 1 88 ? -21.795 15.064 17.656 1.00 59.88 88 SER A C 1
ATOM 623 O O . SER A 1 88 ? -22.569 15.755 18.312 1.00 59.88 88 SER A O 1
ATOM 625 N N . GLU A 1 89 ? -22.184 14.029 16.911 1.00 63.12 89 GLU A N 1
ATOM 626 C CA . GLU A 1 89 ? -23.569 13.608 16.701 1.00 63.12 89 GLU A CA 1
ATOM 627 C C . GLU A 1 89 ? -23.926 12.345 17.512 1.00 63.12 89 GLU A C 1
ATOM 629 O O . GLU A 1 89 ? -25.102 12.045 17.666 1.00 63.12 89 GLU A O 1
ATOM 634 N N . GLY A 1 90 ? -22.950 11.629 18.092 1.00 58.31 90 GLY A N 1
ATOM 635 C CA . GLY A 1 90 ? -23.189 10.520 19.027 1.00 58.31 90 GLY A CA 1
ATOM 636 C C . GLY A 1 90 ? -23.769 9.243 18.404 1.00 58.31 90 GLY A C 1
ATOM 637 O O . GLY A 1 90 ? -24.099 8.308 19.134 1.00 58.31 90 GLY A O 1
ATOM 638 N N . GLU A 1 91 ? -23.883 9.189 17.079 1.00 63.69 91 GLU A N 1
ATOM 639 C CA . GLU A 1 91 ? -24.559 8.107 16.352 1.00 63.69 91 GLU A CA 1
ATOM 640 C C . GLU A 1 91 ? -23.596 6.967 15.968 1.00 63.69 91 GLU A C 1
ATOM 642 O O . GLU A 1 91 ? -24.043 5.840 15.758 1.00 63.69 91 GLU A O 1
ATOM 647 N N . HIS A 1 92 ? -22.275 7.207 15.929 1.00 68.25 92 HIS A N 1
ATOM 648 C CA . HIS A 1 92 ? -21.288 6.176 15.587 1.00 68.25 92 HIS A CA 1
ATOM 649 C C . HIS A 1 92 ? -20.060 6.186 16.506 1.00 68.25 92 HIS A C 1
ATOM 651 O O . HIS A 1 92 ? -19.166 7.024 16.397 1.00 68.25 92 HIS A O 1
ATOM 657 N N . GLN A 1 93 ? -19.981 5.188 17.392 1.00 76.75 93 GLN A N 1
ATOM 658 C CA . GLN A 1 93 ? -18.803 4.978 18.232 1.00 76.75 93 GLN A CA 1
ATOM 659 C C . GLN A 1 93 ? -17.756 4.148 17.490 1.00 76.75 93 GLN A C 1
ATOM 661 O O . GLN A 1 93 ? -18.057 3.052 17.025 1.00 76.75 93 GLN A O 1
ATOM 666 N N . VAL A 1 94 ? -16.527 4.664 17.404 1.00 82.25 94 VAL A N 1
ATOM 667 C CA . VAL A 1 94 ? -15.361 3.906 16.921 1.00 82.25 94 VAL A CA 1
ATOM 668 C C . VAL A 1 94 ? -14.757 3.142 18.094 1.00 82.25 94 VAL A C 1
ATOM 670 O O . VAL A 1 94 ? -14.287 3.752 19.061 1.00 82.25 94 VAL A O 1
ATOM 673 N N . LEU A 1 95 ? -14.754 1.816 18.004 1.00 85.75 95 LEU A N 1
ATOM 674 C CA . LEU A 1 95 ? -14.252 0.905 19.027 1.00 85.75 95 LEU A CA 1
ATOM 675 C C . LEU A 1 95 ? -12.924 0.260 18.608 1.00 85.75 95 LEU A C 1
ATOM 677 O O . LEU A 1 95 ? -12.532 0.236 17.440 1.00 85.75 95 LEU A O 1
ATOM 681 N N . LEU A 1 96 ? -12.187 -0.261 19.594 1.00 85.75 96 LEU A N 1
ATOM 682 C CA . LEU A 1 96 ? -10.958 -1.004 19.325 1.00 85.75 96 LEU A CA 1
ATOM 683 C C . LEU A 1 96 ? -11.294 -2.303 18.582 1.00 85.75 96 LEU A C 1
ATOM 685 O O . LEU A 1 96 ? -12.074 -3.111 19.077 1.00 85.75 96 LEU A O 1
ATOM 689 N N . GLY A 1 97 ? -10.656 -2.508 17.431 1.00 84.19 97 GLY A N 1
ATOM 690 C CA . GLY A 1 97 ? -10.918 -3.647 16.548 1.00 84.19 97 GLY A CA 1
ATOM 691 C C . GLY A 1 97 ? -11.763 -3.293 15.325 1.00 84.19 97 GLY A C 1
ATOM 692 O O . GLY A 1 97 ? -11.836 -4.100 14.400 1.00 84.19 97 GLY A O 1
ATOM 693 N N . ASP A 1 98 ? -12.332 -2.085 15.271 1.00 87.06 98 ASP A N 1
ATOM 694 C CA . ASP A 1 98 ? -13.051 -1.622 14.088 1.00 87.06 98 ASP A CA 1
ATOM 695 C C . ASP A 1 98 ? -12.099 -1.408 12.905 1.00 87.06 98 ASP A C 1
ATOM 697 O O . ASP A 1 98 ? -11.020 -0.819 13.027 1.00 87.06 98 ASP A O 1
ATOM 701 N N . VAL A 1 99 ? -12.539 -1.849 11.725 1.00 88.81 99 VAL A N 1
ATOM 702 C CA . VAL A 1 99 ? -11.855 -1.591 10.455 1.00 88.81 99 VAL A CA 1
ATOM 703 C C . VAL A 1 99 ? -12.539 -0.422 9.763 1.00 88.81 99 VAL A C 1
ATOM 705 O O . VAL A 1 99 ? -13.662 -0.533 9.273 1.00 88.81 99 VAL A O 1
ATOM 708 N N . VAL A 1 100 ? -11.840 0.708 9.696 1.00 85.50 100 VAL A N 1
ATOM 709 C CA . VAL A 1 100 ? -12.341 1.918 9.038 1.00 85.50 100 VAL A CA 1
ATOM 710 C C . VAL A 1 100 ? -11.912 1.928 7.574 1.00 85.50 100 VAL A C 1
ATOM 712 O O . VAL A 1 100 ? -10.724 1.847 7.264 1.00 85.50 100 VAL A O 1
ATOM 715 N N . ILE A 1 101 ? -12.878 2.076 6.665 1.00 89.06 101 ILE A N 1
ATOM 716 C CA . ILE A 1 101 ? -12.639 2.168 5.220 1.00 89.06 101 ILE A CA 1
ATOM 717 C C . ILE A 1 101 ? -13.031 3.564 4.747 1.00 89.06 101 ILE A C 1
ATOM 719 O O . ILE A 1 101 ? -14.173 3.990 4.901 1.00 89.06 101 ILE A O 1
ATOM 723 N N . SER A 1 102 ? -12.089 4.271 4.128 1.00 86.44 102 SER A N 1
ATOM 724 C CA . SER A 1 102 ? -12.320 5.599 3.561 1.00 86.44 102 SER A CA 1
ATOM 725 C C . SER A 1 102 ? -11.697 5.719 2.174 1.00 86.44 102 SER A C 1
ATOM 727 O O . SER A 1 102 ? -10.687 5.087 1.870 1.00 86.44 102 SER A O 1
ATOM 729 N N . LYS A 1 103 ? -12.287 6.575 1.334 1.00 87.25 103 LYS A N 1
ATOM 730 C CA . LYS A 1 103 ? -11.721 6.964 0.031 1.00 87.25 103 LYS A CA 1
ATOM 731 C C . LYS A 1 103 ? -10.710 8.110 0.136 1.00 87.25 103 LYS A C 1
ATOM 733 O O . LYS A 1 103 ? -10.093 8.461 -0.865 1.00 87.25 103 LYS A O 1
ATOM 738 N N . GLY A 1 104 ? -10.550 8.710 1.315 1.00 83.25 104 GLY A N 1
ATOM 739 C CA . GLY A 1 104 ? -9.654 9.844 1.515 1.00 83.25 104 GLY A CA 1
ATOM 740 C C . GLY A 1 104 ? -9.230 10.037 2.9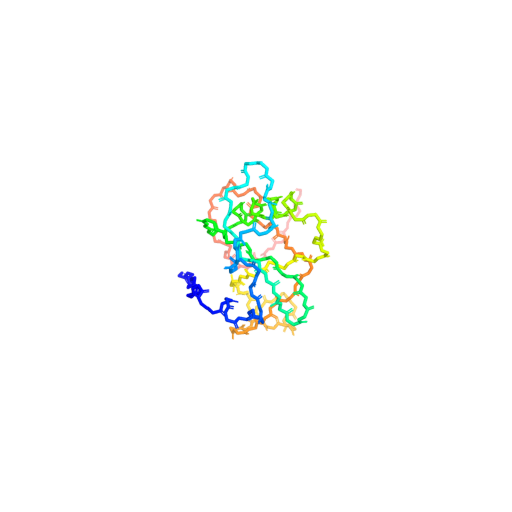66 1.00 83.25 104 GLY A C 1
ATOM 741 O O . GLY A 1 104 ? -9.872 9.555 3.899 1.00 83.25 104 GLY A O 1
ATOM 742 N N . VAL A 1 105 ? -8.135 10.772 3.142 1.00 81.19 105 VAL A N 1
ATOM 743 C CA . VAL A 1 105 ? -7.598 11.173 4.445 1.00 81.19 105 VAL A CA 1
ATOM 744 C C . VAL A 1 105 ? -7.404 12.683 4.424 1.00 81.19 105 VAL A C 1
ATOM 746 O O . VAL A 1 105 ? -6.832 13.220 3.477 1.00 81.19 105 VAL A O 1
ATOM 749 N N . VAL A 1 106 ? -7.871 13.367 5.467 1.00 82.44 106 VAL A N 1
ATOM 750 C CA . VAL A 1 106 ? -7.665 14.809 5.643 1.00 82.44 106 VAL A CA 1
ATOM 751 C C . VAL A 1 106 ? -6.513 15.025 6.619 1.00 82.44 106 VAL A C 1
ATOM 753 O O . VAL A 1 106 ? -6.513 14.503 7.733 1.00 82.44 106 VAL A O 1
ATOM 756 N N . GLN A 1 107 ? -5.505 15.787 6.197 1.00 78.50 107 GLN A N 1
ATOM 757 C CA . GLN A 1 107 ? -4.359 16.117 7.034 1.00 78.50 107 GLN A CA 1
ATOM 758 C C . GLN A 1 107 ? -4.686 17.316 7.938 1.00 78.50 107 GLN A C 1
ATOM 760 O O . GLN A 1 107 ? -4.658 18.460 7.497 1.00 78.50 107 GLN A O 1
ATOM 765 N N . TYR A 1 108 ? -4.951 17.058 9.219 1.00 70.44 108 TYR A N 1
ATOM 766 C CA . TYR A 1 108 ? -5.287 18.104 10.198 1.00 70.44 108 TYR A CA 1
ATOM 767 C C . TYR A 1 108 ? -4.075 18.795 10.847 1.00 70.44 108 TYR A C 1
ATOM 769 O O . TYR A 1 108 ? -4.245 19.771 11.572 1.00 70.44 108 TYR A O 1
ATOM 777 N N . ASP A 1 109 ? -2.848 18.311 10.623 1.00 71.50 109 ASP A N 1
ATOM 778 C CA . ASP A 1 109 ? -1.622 18.890 11.198 1.00 71.50 109 ASP A CA 1
ATOM 779 C C . ASP A 1 109 ? -0.902 19.880 10.264 1.00 71.50 109 ASP A C 1
ATOM 781 O O . ASP A 1 109 ? 0.190 20.359 10.586 1.00 71.50 109 ASP A O 1
ATOM 785 N N . PHE A 1 110 ? -1.516 20.233 9.130 1.00 56.03 110 PHE A N 1
ATOM 786 C CA . PHE A 1 110 ? -0.986 21.240 8.215 1.00 56.03 110 PHE A CA 1
ATOM 787 C C . PHE A 1 110 ? -1.110 22.634 8.859 1.00 56.03 110 PHE A C 1
ATOM 789 O O . PHE A 1 110 ? -2.202 23.184 8.963 1.00 56.03 110 PHE A O 1
ATOM 796 N N . GLY A 1 111 ? 0.007 23.191 9.348 1.00 53.69 111 GLY A N 1
ATOM 797 C CA . GLY A 1 111 ? 0.053 24.538 9.943 1.00 53.69 111 GLY A CA 1
ATOM 798 C C . GLY A 1 111 ? 0.223 24.610 11.464 1.00 53.69 111 GLY A C 1
ATOM 799 O O . GLY A 1 111 ? 0.053 25.679 12.047 1.00 53.69 111 GLY A O 1
ATOM 800 N N . ARG A 1 112 ? 0.605 23.521 12.144 1.00 51.19 112 ARG A N 1
ATOM 801 C CA . ARG A 1 112 ? 0.873 23.560 13.591 1.00 51.19 112 ARG A CA 1
ATOM 802 C C . ARG A 1 112 ? 2.243 24.167 13.938 1.00 51.19 112 ARG A C 1
ATOM 804 O O . ARG A 1 112 ? 3.100 23.512 14.520 1.00 51.19 112 ARG A O 1
ATOM 811 N N . GLN A 1 113 ? 2.427 25.446 13.623 1.00 53.22 113 GLN A N 1
ATOM 812 C CA . GLN A 1 113 ? 3.421 26.317 14.255 1.00 53.22 113 GLN A CA 1
ATOM 813 C C . GLN A 1 113 ? 2.741 27.157 15.342 1.00 53.22 113 GLN A C 1
ATOM 815 O O . GLN A 1 113 ? 2.555 28.346 15.166 1.00 53.22 113 GLN A O 1
ATOM 820 N N . VAL A 1 114 ? 2.312 26.537 16.441 1.00 48.81 114 VAL A N 1
ATOM 821 C CA . VAL A 1 114 ? 2.205 27.133 17.790 1.00 48.81 114 VAL A CA 1
ATOM 822 C C . VAL A 1 114 ? 1.747 26.031 18.752 1.00 48.81 114 VAL A C 1
ATOM 824 O O . VAL A 1 114 ? 1.002 25.127 18.374 1.00 48.81 114 VAL A O 1
ATOM 827 N N . GLY A 1 115 ? 2.277 26.062 19.975 1.00 51.06 115 GLY A N 1
ATOM 828 C CA . GLY A 1 115 ? 2.289 24.956 20.935 1.00 51.06 115 GLY A CA 1
ATOM 829 C C . GLY A 1 115 ? 0.948 24.284 21.256 1.00 51.06 115 GLY A C 1
ATOM 830 O O . GLY A 1 115 ? -0.142 24.795 21.007 1.00 51.06 115 GLY A O 1
ATOM 831 N N . PHE A 1 116 ? 1.045 23.096 21.858 1.00 47.75 116 PHE A N 1
ATOM 832 C CA . PHE A 1 116 ? -0.086 22.358 22.416 1.00 47.75 116 PHE A CA 1
ATOM 833 C C . PHE A 1 116 ? -0.793 23.209 23.482 1.00 47.75 116 PHE A C 1
ATOM 835 O O . PHE A 1 116 ? -0.378 23.227 24.636 1.00 47.75 116 PHE A O 1
ATOM 842 N N . LYS A 1 117 ? -1.885 23.893 23.124 1.00 52.31 117 LYS A N 1
ATOM 843 C CA . LYS A 1 117 ? -2.856 24.373 24.112 1.00 52.31 117 LYS A CA 1
ATOM 844 C C . LYS A 1 117 ? -3.969 23.344 24.237 1.00 52.31 117 LYS A C 1
ATOM 846 O O . LYS A 1 117 ? -4.680 23.064 23.275 1.00 52.31 117 LYS A O 1
ATOM 851 N N . ARG A 1 118 ? -4.094 22.763 25.432 1.00 47.00 118 ARG A N 1
ATOM 852 C CA . ARG A 1 118 ? -5.246 21.941 25.812 1.00 47.00 118 ARG A CA 1
ATOM 853 C C . ARG A 1 118 ? -6.487 22.830 25.699 1.00 47.00 118 ARG A C 1
ATOM 855 O O . ARG A 1 118 ? -6.553 23.854 26.375 1.00 47.00 118 ARG A O 1
ATOM 862 N N . LYS A 1 119 ? -7.444 22.471 24.841 1.00 50.50 119 LYS A N 1
ATOM 863 C CA . LYS A 1 119 ? -8.764 23.104 24.858 1.00 50.50 119 LYS A CA 1
ATOM 864 C C . LYS A 1 119 ? -9.515 22.495 26.044 1.00 50.50 119 LYS A C 1
ATOM 866 O O . LYS A 1 119 ? -9.945 21.349 25.972 1.00 50.50 119 LYS A O 1
ATOM 871 N N . ALA A 1 120 ? -9.532 23.211 27.165 1.00 43.59 120 ALA A N 1
ATOM 872 C CA . ALA A 1 120 ? -10.470 22.928 28.241 1.00 43.59 120 ALA A CA 1
ATOM 873 C C . ALA A 1 120 ? -11.862 23.396 27.798 1.00 43.59 120 ALA A C 1
ATOM 875 O O . ALA A 1 120 ? -11.986 24.356 27.035 1.00 43.59 120 ALA A O 1
ATOM 876 N N . ASP A 1 121 ? -12.858 22.639 28.228 1.00 43.38 121 ASP A N 1
ATOM 877 C CA . ASP A 1 121 ? -14.244 22.697 27.794 1.00 43.38 121 ASP A CA 1
ATOM 878 C C . ASP A 1 121 ? -14.953 24.041 28.076 1.00 43.38 121 ASP A C 1
ATOM 880 O O . ASP A 1 121 ? -14.494 24.887 28.844 1.00 43.38 121 ASP A O 1
ATOM 884 N N . VAL A 1 122 ? -16.069 24.190 27.371 1.00 56.03 122 VAL A N 1
ATOM 885 C CA . VAL A 1 122 ? -17.029 25.284 27.211 1.00 56.03 122 VAL A CA 1
ATOM 886 C C . VAL A 1 122 ? -17.407 26.034 28.498 1.00 56.03 122 VAL A C 1
ATOM 888 O O . VAL A 1 122 ? -17.848 25.460 29.487 1.00 56.03 122 VAL A O 1
ATOM 891 N N . GLY A 1 123 ? -17.376 27.368 28.413 1.00 35.47 123 GLY A N 1
ATOM 892 C CA . GLY A 1 123 ? -18.054 28.281 29.335 1.00 35.47 123 GLY A CA 1
ATOM 893 C C . GLY A 1 123 ? -18.381 29.590 28.617 1.00 35.47 123 GLY A C 1
ATOM 894 O O . GLY A 1 123 ? -17.488 30.379 28.324 1.00 35.47 123 GLY A O 1
ATOM 895 N N . GLY A 1 124 ? -19.649 29.775 28.244 1.00 39.84 124 GLY A N 1
ATOM 896 C CA . GLY A 1 124 ? -20.101 30.876 27.392 1.00 39.84 124 GLY A CA 1
ATOM 897 C C . GLY A 1 124 ? -20.131 32.257 28.053 1.00 39.84 124 GLY A C 1
ATOM 898 O O . GLY A 1 124 ? -20.178 32.372 29.272 1.00 39.84 124 GLY A O 1
ATOM 899 N N . LYS A 1 125 ? -20.194 33.302 27.218 1.00 39.88 125 LYS A N 1
ATOM 900 C CA . LYS A 1 125 ? -21.314 34.261 27.105 1.00 39.88 125 LYS A CA 1
ATOM 901 C C . LYS A 1 125 ? -20.910 35.482 26.262 1.00 39.88 125 LYS A C 1
ATOM 903 O O . LYS A 1 125 ? -19.854 36.059 26.470 1.00 39.88 125 LYS A O 1
ATOM 908 N N . SER A 1 126 ? -21.804 35.815 25.325 1.00 45.19 126 SER A N 1
ATOM 909 C CA . SER A 1 126 ? -22.226 37.142 24.834 1.00 45.19 126 SER A CA 1
ATOM 910 C C . SER A 1 126 ? -21.300 38.361 24.971 1.00 45.19 126 SER A C 1
ATOM 912 O O . SER A 1 126 ? -20.911 38.721 26.078 1.00 45.19 126 SER A O 1
ATOM 914 N N . GLY A 1 127 ? -21.193 39.142 23.892 1.00 33.62 127 GLY A N 1
ATOM 915 C CA . GLY A 1 127 ? -20.929 40.580 23.994 1.00 33.62 127 GLY A CA 1
ATOM 916 C C . GLY A 1 127 ? -20.441 41.204 22.694 1.00 33.62 127 GLY A C 1
ATOM 917 O O . GLY A 1 127 ? -19.302 40.993 22.308 1.00 33.62 127 GLY A O 1
ATOM 918 N N . GLN A 1 128 ? -21.324 41.955 22.037 1.00 37.44 128 GLN A N 1
ATOM 919 C CA . GLN A 1 128 ? -21.042 42.866 20.925 1.00 37.44 128 GLN A CA 1
ATOM 920 C C . GLN A 1 128 ? -19.964 43.901 21.288 1.00 37.44 128 GLN A C 1
ATOM 922 O O . GLN A 1 128 ? -20.001 44.438 22.395 1.00 37.44 128 GLN A O 1
ATOM 927 N N . ALA A 1 129 ? -19.093 44.231 20.333 1.00 35.97 129 ALA A N 1
ATOM 928 C CA . ALA A 1 129 ? -18.979 45.549 19.688 1.00 35.97 129 ALA A CA 1
ATOM 929 C C . ALA A 1 129 ? -17.912 45.479 18.587 1.00 35.97 129 ALA A C 1
ATOM 931 O O . ALA A 1 129 ? -16.831 44.910 18.860 1.00 35.97 129 ALA A O 1
#